Protein A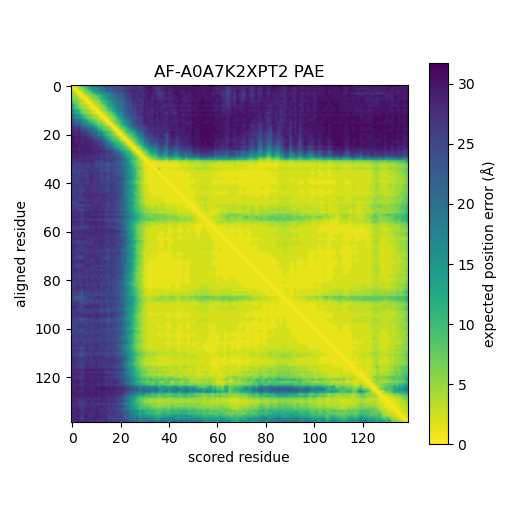F-A0A7K2XPT2-F1 (afdb_monomer)

Solvent-accessible surface area (backbone atoms only — not comparable to full-atom values): 8942 Å² total; per-residue (Å²): 144,85,82,88,81,83,81,84,79,85,78,85,79,82,86,80,89,81,77,92,80,78,89,77,90,68,77,76,76,75,78,60,90,50,92,43,52,67,51,36,40,62,74,43,48,61,69,67,60,85,70,77,65,77,52,73,84,14,18,40,35,78,60,42,78,81,34,68,69,46,41,54,53,50,41,50,46,42,53,47,42,64,61,26,68,74,40,85,85,53,21,63,61,48,37,40,68,73,43,45,49,62,49,48,55,43,50,23,25,28,83,81,17,83,26,34,75,25,29,67,90,40,69,55,80,83,79,74,71,80,80,92,73,80,89,85,82,87,130

Structure (mmCIF, N/CA/C/O backbone):
data_AF-A0A7K2XPT2-F1
#
_entry.id   AF-A0A7K2XPT2-F1
#
loop_
_atom_site.group_PDB
_atom_site.id
_atom_site.type_symbol
_atom_site.label_atom_id
_atom_site.label_alt_id
_atom_site.label_comp_id
_atom_site.label_asym_id
_atom_site.label_entity_id
_atom_site.label_seq_id
_atom_site.pdbx_PDB_ins_code
_atom_site.Cartn_x
_atom_site.Cartn_y
_atom_site.Cartn_z
_atom_site.occupancy
_atom_site.B_iso_or_equiv
_atom_site.auth_seq_id
_atom_site.auth_comp_id
_atom_site.auth_asym_id
_atom_site.auth_atom_id
_atom_site.pdbx_PDB_model_num
ATOM 1 N N . MET A 1 1 ? 46.502 -10.950 -52.792 1.00 44.06 1 MET A N 1
ATOM 2 C CA . MET A 1 1 ? 46.679 -9.508 -52.533 1.00 44.06 1 MET A CA 1
ATOM 3 C C . MET A 1 1 ? 45.930 -8.753 -53.620 1.00 44.06 1 MET A C 1
ATOM 5 O O . MET A 1 1 ? 46.409 -8.722 -54.740 1.00 44.06 1 MET A O 1
ATOM 9 N N . LEU A 1 2 ? 44.715 -8.301 -53.309 1.00 38.03 2 LEU A N 1
ATOM 10 C CA . LEU A 1 2 ? 43.977 -7.161 -53.874 1.00 38.03 2 LEU A CA 1
ATOM 11 C C . LEU A 1 2 ? 42.588 -7.230 -53.239 1.00 38.03 2 LEU A C 1
ATOM 13 O O . LEU A 1 2 ? 41.874 -8.218 -53.384 1.00 38.03 2 LEU A O 1
ATOM 17 N N . ALA A 1 3 ? 42.281 -6.222 -52.442 1.00 37.50 3 ALA A N 1
ATOM 18 C CA . ALA A 1 3 ? 40.999 -6.037 -51.799 1.00 37.50 3 ALA A CA 1
ATOM 19 C C . ALA A 1 3 ? 40.302 -4.823 -52.439 1.00 37.50 3 ALA A C 1
ATOM 21 O O . ALA A 1 3 ? 40.979 -3.974 -53.021 1.00 37.50 3 ALA A O 1
ATOM 22 N N . LEU A 1 4 ? 38.997 -4.713 -52.147 1.00 40.19 4 LEU A N 1
ATOM 23 C CA . LEU A 1 4 ? 38.173 -3.490 -52.131 1.00 40.19 4 LEU A CA 1
ATOM 24 C C . LEU A 1 4 ? 37.521 -3.101 -53.489 1.00 40.19 4 LEU A C 1
ATOM 26 O O . LEU A 1 4 ? 38.176 -3.172 -54.518 1.00 40.19 4 LEU A O 1
ATOM 30 N N . TYR A 1 5 ? 36.249 -2.692 -53.622 1.00 38.72 5 TYR A N 1
ATOM 31 C CA . TYR A 1 5 ? 35.198 -2.216 -52.701 1.00 38.72 5 TYR A CA 1
ATOM 32 C C . TYR A 1 5 ? 33.784 -2.526 -53.271 1.00 38.72 5 TYR A C 1
ATOM 34 O O . TYR A 1 5 ? 33.630 -2.566 -54.492 1.00 38.72 5 TYR A O 1
ATOM 42 N N . PRO A 1 6 ? 32.737 -2.677 -52.433 1.00 49.09 6 PRO A N 1
ATOM 43 C CA . PRO A 1 6 ? 31.330 -2.622 -52.856 1.00 49.09 6 PRO A CA 1
ATOM 44 C C . PRO A 1 6 ? 30.845 -1.177 -53.126 1.00 49.09 6 PRO A C 1
ATOM 46 O O . PRO A 1 6 ? 31.381 -0.223 -52.566 1.00 49.09 6 PRO A O 1
ATOM 49 N N . SER A 1 7 ? 29.837 -1.041 -53.998 1.00 51.62 7 SER A N 1
ATOM 50 C CA . SER A 1 7 ? 29.266 0.203 -54.555 1.00 51.62 7 SER A CA 1
ATOM 51 C C . SER A 1 7 ? 28.882 1.298 -53.537 1.00 51.62 7 SER A C 1
ATOM 53 O O . SER A 1 7 ? 28.551 0.985 -52.392 1.00 51.62 7 SER A O 1
ATOM 55 N N . PRO A 1 8 ? 28.868 2.587 -53.949 1.00 54.19 8 PRO A N 1
ATOM 56 C CA . PRO A 1 8 ? 28.567 3.711 -53.062 1.00 54.19 8 PRO A CA 1
ATOM 57 C C . PRO A 1 8 ? 27.116 3.701 -52.553 1.00 54.19 8 PRO A C 1
ATOM 59 O O . PRO A 1 8 ? 26.178 3.370 -53.278 1.00 54.19 8 PRO A O 1
ATOM 62 N N . ARG A 1 9 ? 26.952 4.095 -51.285 1.00 48.84 9 ARG A N 1
ATOM 63 C CA . ARG A 1 9 ? 25.667 4.315 -50.604 1.00 48.84 9 ARG A CA 1
ATOM 64 C C . ARG A 1 9 ? 24.945 5.522 -51.238 1.00 48.84 9 ARG A C 1
ATOM 66 O O . ARG A 1 9 ? 25.605 6.543 -51.422 1.00 48.84 9 ARG A O 1
ATOM 73 N N . PRO A 1 10 ? 23.633 5.453 -51.532 1.00 55.34 10 PRO A N 1
ATOM 74 C CA . PRO A 1 10 ? 22.891 6.620 -52.002 1.00 55.34 10 PRO A CA 1
ATOM 75 C C . PRO A 1 10 ? 22.805 7.697 -50.908 1.00 55.34 10 PRO A C 1
ATOM 77 O O . PRO A 1 10 ? 22.657 7.391 -49.722 1.00 55.34 10 PRO A O 1
ATOM 80 N N . GLU A 1 11 ? 22.945 8.950 -51.326 1.00 56.38 11 GLU A N 1
ATOM 81 C CA . GLU A 1 11 ? 22.902 10.154 -50.491 1.00 56.38 11 GLU A CA 1
ATOM 82 C C . GLU A 1 11 ? 21.466 10.412 -49.984 1.00 56.38 11 GLU A C 1
ATOM 84 O O . GLU A 1 11 ? 20.513 10.100 -50.704 1.00 56.38 11 GLU A O 1
ATOM 89 N N . PRO A 1 12 ? 21.258 10.924 -48.755 1.00 49.25 12 PRO A N 1
ATOM 90 C CA . PRO A 1 12 ? 19.909 11.185 -48.260 1.00 49.25 12 PRO A CA 1
ATOM 91 C C . PRO A 1 12 ? 19.300 12.422 -48.935 1.00 49.25 12 PRO A C 1
ATOM 93 O O . PRO A 1 12 ? 19.907 13.492 -48.950 1.00 49.25 12 PRO A O 1
ATOM 96 N N . GLU A 1 13 ? 18.078 12.286 -49.455 1.00 56.53 13 GLU A N 1
ATOM 97 C CA . GLU A 1 13 ? 17.317 13.411 -50.008 1.00 56.53 13 GLU A CA 1
ATOM 98 C C . GLU A 1 13 ? 16.914 14.434 -48.925 1.00 56.53 13 GLU A C 1
ATOM 100 O O . GLU A 1 13 ? 16.666 14.059 -47.773 1.00 56.53 13 GLU A O 1
ATOM 105 N N . PRO A 1 14 ? 16.833 15.736 -49.267 1.00 43.34 14 PRO A N 1
ATOM 106 C CA . PRO A 1 14 ? 16.509 16.785 -48.310 1.00 43.34 14 PRO A CA 1
ATOM 107 C C . PRO A 1 14 ? 15.058 16.695 -47.815 1.00 43.34 14 PRO A C 1
ATOM 109 O O . PRO A 1 14 ? 14.109 16.566 -48.589 1.00 43.34 14 PRO A O 1
ATOM 112 N N . LEU A 1 15 ? 14.895 16.839 -46.497 1.00 38.31 15 LEU A N 1
ATOM 113 C CA . LEU A 1 15 ? 13.607 16.923 -45.811 1.00 38.31 15 LEU A CA 1
ATOM 114 C C . LEU A 1 15 ? 12.789 18.114 -46.336 1.00 38.31 15 LEU A C 1
ATOM 116 O O . LEU A 1 15 ? 13.056 19.264 -45.991 1.00 38.31 15 LEU A O 1
ATOM 120 N N . SER A 1 16 ? 11.755 17.826 -47.126 1.00 41.84 16 SER A N 1
ATOM 121 C CA . SER A 1 16 ? 10.693 18.786 -47.432 1.00 41.84 16 SER A CA 1
ATOM 122 C C . SER A 1 16 ? 9.656 18.742 -46.309 1.00 41.84 16 SER A C 1
ATOM 124 O O . SER A 1 16 ? 8.822 17.841 -46.236 1.00 41.84 16 SER A O 1
ATOM 126 N N . THR A 1 17 ? 9.729 19.709 -45.396 1.00 50.31 17 THR A N 1
ATOM 127 C CA . THR A 1 17 ? 8.734 19.939 -44.348 1.00 50.31 17 THR A CA 1
ATOM 128 C C . THR A 1 17 ? 7.516 20.632 -44.945 1.00 50.31 17 THR A C 1
ATOM 13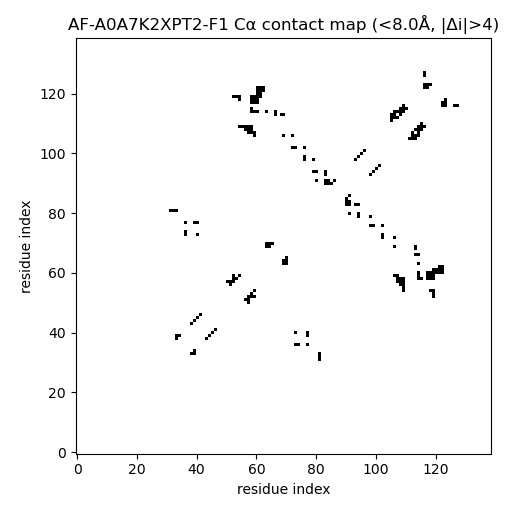0 O O . THR A 1 17 ? 7.535 21.835 -45.181 1.00 50.31 17 THR A O 1
ATOM 133 N N . SER A 1 18 ? 6.433 19.896 -45.190 1.00 47.97 18 SER A N 1
ATOM 134 C CA . SER A 1 18 ? 5.074 20.453 -45.266 1.00 47.97 18 SER A CA 1
ATOM 135 C C . SER A 1 18 ? 4.060 19.319 -45.256 1.00 47.97 18 SER A C 1
ATOM 137 O O . SER A 1 18 ? 3.805 18.677 -46.269 1.00 47.97 18 SER A O 1
ATOM 139 N N . GLY A 1 19 ? 3.485 19.081 -44.083 1.00 36.91 19 GLY A N 1
ATOM 140 C CA . GLY A 1 19 ? 2.401 18.132 -43.896 1.00 36.91 19 GLY A CA 1
ATOM 141 C C . GLY A 1 19 ? 2.091 17.985 -42.418 1.00 36.91 19 GLY A C 1
ATOM 142 O O . GLY A 1 19 ? 2.636 17.110 -41.759 1.00 36.91 19 GLY A O 1
ATOM 143 N N . THR A 1 20 ? 1.212 18.833 -41.890 1.00 45.72 20 THR A N 1
ATOM 144 C CA . THR A 1 20 ? 0.439 18.447 -40.707 1.00 45.72 20 THR A CA 1
ATOM 145 C C . THR A 1 20 ? -0.606 17.452 -41.193 1.00 45.72 20 THR A C 1
ATOM 147 O O . THR A 1 20 ? -1.447 17.826 -42.014 1.00 45.72 20 THR A O 1
ATOM 150 N N . PRO A 1 21 ? -0.558 16.194 -40.732 1.00 44.72 21 PRO A N 1
ATOM 151 C CA . PRO A 1 21 ? -1.803 15.649 -40.211 1.00 44.72 21 PRO A CA 1
ATOM 152 C C . PRO A 1 21 ? -1.637 14.689 -39.021 1.00 44.72 21 PRO A C 1
ATOM 154 O O . PRO A 1 21 ? -0.804 13.789 -39.009 1.00 44.72 21 PRO A O 1
ATOM 157 N N . THR A 1 22 ? -2.600 14.841 -38.111 1.00 38.94 22 THR A N 1
ATOM 158 C CA . THR A 1 22 ? -3.292 13.753 -37.406 1.00 38.94 22 THR A CA 1
ATOM 159 C C . THR A 1 22 ? -2.697 13.256 -36.089 1.00 38.94 22 THR A C 1
ATOM 161 O O . THR A 1 22 ? -1.760 12.468 -36.026 1.00 38.94 22 THR A O 1
ATOM 164 N N . GLN A 1 23 ? -3.390 13.663 -35.018 1.00 52.41 23 GLN A N 1
ATOM 165 C CA . GLN A 1 23 ? -3.548 12.893 -33.787 1.00 52.41 23 GLN A CA 1
ATOM 166 C C . GLN A 1 23 ? -3.804 11.418 -34.124 1.00 52.41 23 GLN A C 1
ATOM 168 O O . GLN A 1 23 ? -4.865 11.080 -34.643 1.00 52.41 23 GLN A O 1
ATOM 173 N N . GLN A 1 24 ? -2.873 10.537 -33.776 1.00 42.56 24 GLN A N 1
ATOM 174 C CA . GLN A 1 24 ? -3.199 9.136 -33.533 1.00 42.56 24 GLN A CA 1
ATOM 175 C C . GLN A 1 24 ? -3.192 8.905 -32.025 1.00 42.56 24 GLN A C 1
ATOM 177 O O . GLN A 1 24 ? -2.227 8.429 -31.437 1.00 42.56 24 GLN A O 1
ATOM 182 N N . ALA A 1 25 ? -4.305 9.290 -31.398 1.00 50.91 25 ALA A N 1
ATOM 183 C CA . ALA A 1 25 ? -4.751 8.664 -30.167 1.00 50.91 25 ALA A CA 1
ATOM 184 C C . ALA A 1 25 ? -5.230 7.255 -30.542 1.00 50.91 25 ALA A C 1
ATOM 186 O O . ALA A 1 25 ? -6.330 7.065 -31.051 1.00 50.91 25 ALA A O 1
ATOM 187 N N . GLY A 1 26 ? -4.340 6.289 -30.374 1.00 45.25 26 GLY A N 1
ATOM 188 C CA . GLY A 1 26 ? -4.581 4.881 -30.659 1.00 45.25 26 GLY A CA 1
ATOM 189 C C . GLY A 1 26 ? -3.570 4.038 -29.903 1.00 45.25 26 GLY A C 1
ATOM 190 O O . GLY A 1 26 ? -2.882 3.220 -30.499 1.00 45.25 26 GLY A O 1
ATOM 191 N N . GLY A 1 27 ? -3.413 4.314 -28.606 1.00 47.91 27 GLY A N 1
ATOM 192 C CA . GLY A 1 27 ? -2.703 3.403 -27.723 1.00 47.91 27 GLY A CA 1
ATOM 193 C C . GLY A 1 27 ? -3.556 2.154 -27.587 1.00 47.91 27 GLY A C 1
ATOM 194 O O . GLY A 1 27 ? -4.616 2.205 -26.968 1.00 47.91 27 GLY A O 1
ATOM 195 N N . GLU A 1 28 ? -3.121 1.059 -28.203 1.00 53.50 28 GLU A N 1
ATOM 196 C CA . GLU A 1 28 ? -3.518 -0.280 -27.786 1.00 53.50 28 GLU A CA 1
ATOM 197 C C . GLU A 1 28 ? -3.348 -0.314 -26.265 1.00 53.50 28 GLU A C 1
ATOM 199 O O . GLU A 1 28 ? -2.244 -0.086 -25.762 1.00 53.50 28 GLU A O 1
ATOM 204 N N . LEU A 1 29 ? -4.460 -0.420 -25.529 1.00 56.78 29 LEU A N 1
ATOM 205 C CA . LEU A 1 29 ? -4.417 -0.506 -24.075 1.00 56.78 29 LEU A CA 1
ATOM 206 C C . LEU A 1 29 ? -3.572 -1.736 -23.771 1.00 56.78 29 LEU A C 1
ATOM 208 O O . LEU A 1 29 ? -4.023 -2.851 -24.019 1.00 56.78 29 LEU A O 1
ATOM 212 N N . ALA A 1 30 ? -2.333 -1.523 -23.326 1.00 64.94 30 ALA A N 1
ATOM 213 C CA . ALA A 1 30 ? -1.470 -2.611 -22.912 1.00 64.94 30 ALA A CA 1
ATOM 214 C C . ALA A 1 30 ? -2.260 -3.448 -21.904 1.00 64.94 30 ALA A C 1
ATOM 216 O O . ALA A 1 30 ? -2.697 -2.927 -20.876 1.00 64.94 30 ALA A O 1
ATOM 217 N N . GLU A 1 31 ? -2.513 -4.708 -22.250 1.00 85.44 31 GLU A N 1
ATOM 218 C CA . GLU A 1 31 ? -3.304 -5.598 -21.414 1.00 85.44 31 GLU A CA 1
ATOM 219 C C . GLU A 1 31 ? -2.571 -5.778 -20.080 1.00 85.44 31 GLU A C 1
ATOM 221 O O . GLU A 1 31 ? -1.405 -6.200 -20.036 1.00 85.44 31 GLU A O 1
ATOM 226 N N . PHE A 1 32 ? -3.232 -5.386 -18.990 1.00 94.62 32 PHE A N 1
ATOM 227 C CA . PHE A 1 32 ? -2.711 -5.625 -17.653 1.00 94.62 32 PHE A CA 1
ATOM 228 C C . PHE A 1 32 ? -2.622 -7.127 -17.409 1.00 94.62 32 PHE A C 1
ATOM 230 O O . PHE A 1 32 ? -3.497 -7.890 -17.811 1.00 94.62 32 PHE A O 1
ATOM 237 N N . TYR A 1 33 ? -1.540 -7.555 -16.764 1.00 96.56 33 TYR A N 1
ATOM 238 C CA . TYR A 1 33 ? -1.344 -8.964 -16.447 1.00 96.56 33 TYR A CA 1
ATOM 239 C C . TYR A 1 33 ? -2.368 -9.441 -15.413 1.00 96.56 33 TYR A C 1
ATOM 241 O O . TYR A 1 33 ? -2.914 -10.535 -15.537 1.00 96.56 33 TYR A O 1
ATOM 249 N N . PHE A 1 34 ? -2.657 -8.609 -14.413 1.00 97.44 34 PHE A N 1
ATOM 250 C CA . PHE A 1 34 ? -3.809 -8.784 -13.539 1.00 97.44 34 PHE A CA 1
ATOM 251 C C . PHE A 1 34 ? -4.954 -7.909 -14.042 1.00 97.44 34 PHE A C 1
ATOM 253 O O . PHE A 1 34 ? -4.755 -6.728 -14.302 1.00 97.44 34 PHE A O 1
ATOM 260 N N . ALA A 1 35 ? -6.159 -8.469 -14.156 1.00 96.38 35 ALA A N 1
ATOM 261 C CA . ALA A 1 35 ? -7.307 -7.747 -14.712 1.00 96.38 35 ALA A CA 1
ATOM 262 C C . ALA A 1 35 ? -7.725 -6.535 -13.860 1.00 96.38 35 ALA A C 1
ATOM 264 O O . ALA A 1 35 ? -8.189 -5.524 -14.387 1.00 96.38 35 ALA A O 1
ATOM 265 N N . ASP A 1 36 ? -7.560 -6.641 -12.542 1.00 97.06 36 ASP A N 1
ATOM 266 C CA . ASP A 1 36 ? -7.901 -5.608 -11.576 1.00 97.06 36 ASP A CA 1
ATOM 267 C C . ASP A 1 36 ? -7.064 -5.720 -10.289 1.00 97.06 36 ASP A C 1
ATOM 269 O O . ASP A 1 36 ? -6.318 -6.679 -10.056 1.00 97.06 36 ASP A O 1
ATOM 273 N N . VAL A 1 37 ? -7.227 -4.723 -9.413 1.00 98.50 37 VAL A N 1
ATOM 274 C CA . VAL A 1 37 ? -6.598 -4.695 -8.087 1.00 98.50 37 VAL A CA 1
ATOM 275 C C . VAL A 1 37 ? -7.021 -5.879 -7.211 1.00 98.50 37 VAL A C 1
ATOM 277 O O . VAL A 1 37 ? -6.227 -6.332 -6.390 1.00 98.50 37 VAL A O 1
ATOM 280 N N . PHE A 1 38 ? -8.232 -6.420 -7.375 1.00 98.50 38 PHE A N 1
ATOM 281 C CA . PHE A 1 38 ? -8.703 -7.547 -6.564 1.00 98.50 38 PHE A CA 1
ATOM 282 C C . PHE A 1 38 ? -7.922 -8.817 -6.882 1.00 98.50 38 PHE A C 1
ATOM 284 O O . PHE A 1 38 ? -7.476 -9.516 -5.969 1.00 98.50 38 PHE A O 1
ATOM 291 N N . THR A 1 39 ? -7.702 -9.065 -8.169 1.00 98.44 39 THR A N 1
ATOM 292 C CA . THR A 1 39 ? -6.924 -10.188 -8.681 1.00 98.44 39 THR A CA 1
ATOM 293 C C . THR A 1 39 ? -5.456 -10.019 -8.294 1.00 98.44 39 THR A C 1
ATOM 295 O O . THR A 1 39 ? -4.860 -10.939 -7.745 1.00 98.44 39 THR A O 1
ATOM 298 N N . PHE A 1 40 ? -4.888 -8.816 -8.448 1.00 98.69 40 PHE A N 1
ATOM 299 C CA . PHE A 1 40 ? -3.527 -8.521 -7.985 1.00 98.69 40 PHE A CA 1
ATOM 300 C C . PHE A 1 40 ? -3.341 -8.783 -6.481 1.00 98.69 40 PHE A C 1
ATOM 302 O O . PHE A 1 40 ? -2.356 -9.399 -6.063 1.00 98.69 40 PHE A O 1
ATOM 309 N N . VAL A 1 41 ? -4.278 -8.324 -5.645 1.00 98.69 41 VAL A N 1
ATOM 310 C CA . VAL A 1 41 ? -4.182 -8.511 -4.192 1.00 98.69 41 VAL A CA 1
ATOM 311 C C . VAL A 1 41 ? -4.318 -9.985 -3.819 1.00 98.69 41 VAL A C 1
ATOM 313 O O . VAL A 1 41 ? -3.520 -10.473 -3.021 1.00 98.69 41 VAL A O 1
ATOM 316 N N . THR A 1 42 ? -5.293 -10.686 -4.398 1.00 98.06 42 THR A N 1
ATOM 317 C CA . THR A 1 42 ? -5.606 -12.081 -4.055 1.00 98.06 42 THR A CA 1
ATOM 318 C C . THR A 1 42 ? -4.524 -13.041 -4.543 1.00 98.06 42 THR A C 1
ATOM 320 O O . THR A 1 42 ? -4.030 -13.853 -3.761 1.00 98.06 42 THR A O 1
ATOM 323 N N . ASP A 1 43 ? -4.104 -12.907 -5.801 1.00 98.44 43 ASP A N 1
ATOM 324 C CA . ASP A 1 43 ? -3.288 -13.924 -6.469 1.00 98.44 43 ASP A CA 1
ATOM 325 C C . ASP A 1 43 ? -1.785 -13.652 -6.350 1.00 98.44 43 ASP A C 1
ATOM 327 O O . ASP A 1 43 ? -0.977 -14.577 -6.453 1.00 98.44 43 ASP A O 1
ATOM 331 N N . TYR A 1 44 ? -1.389 -12.400 -6.097 1.00 98.38 44 TYR A N 1
ATOM 332 C CA . TYR A 1 44 ? 0.015 -12.019 -5.959 1.00 98.38 44 TYR A CA 1
ATOM 333 C C . TYR A 1 44 ? 0.333 -11.456 -4.578 1.00 98.38 44 TYR A C 1
ATOM 335 O O . TYR A 1 44 ? 1.108 -12.061 -3.836 1.00 98.38 44 TYR A O 1
ATOM 343 N N . LEU A 1 45 ? -0.247 -10.316 -4.194 1.00 98.38 45 LEU A N 1
ATOM 344 C CA . LEU A 1 45 ? 0.210 -9.593 -3.002 1.00 98.38 45 LEU A CA 1
ATOM 345 C C . LEU A 1 45 ? 0.030 -10.418 -1.717 1.00 98.38 45 LEU A C 1
ATOM 347 O O . LEU A 1 45 ? 0.981 -10.566 -0.951 1.00 98.38 45 LEU A O 1
ATOM 351 N N . ALA A 1 46 ? -1.155 -10.992 -1.494 1.00 97.31 46 ALA A N 1
ATOM 352 C CA . ALA A 1 46 ? -1.456 -11.782 -0.299 1.00 97.31 46 ALA A CA 1
ATOM 353 C C . ALA A 1 46 ? -0.610 -13.063 -0.204 1.00 97.31 46 ALA A C 1
ATOM 355 O O . ALA A 1 46 ? -0.276 -13.517 0.892 1.00 97.31 46 ALA A O 1
ATOM 356 N N . VAL A 1 47 ? -0.222 -13.632 -1.347 1.00 97.06 47 VAL A N 1
ATOM 357 C CA . VAL A 1 47 ? 0.659 -14.805 -1.406 1.00 97.06 47 VAL A CA 1
ATOM 358 C C . VAL A 1 47 ? 2.109 -14.411 -1.111 1.00 97.06 47 VAL A C 1
ATOM 360 O O . VAL A 1 47 ? 2.805 -15.118 -0.378 1.00 97.06 47 VAL A O 1
ATOM 363 N N . MET A 1 48 ? 2.558 -13.274 -1.648 1.00 97.56 48 MET A N 1
ATOM 364 C CA . MET A 1 48 ? 3.937 -12.790 -1.550 1.00 97.56 48 MET A CA 1
ATOM 365 C C . MET A 1 48 ? 4.283 -12.204 -0.177 1.00 97.56 48 MET A C 1
ATOM 367 O O . MET A 1 48 ? 5.407 -12.374 0.301 1.00 97.56 48 MET A O 1
ATOM 371 N N . ILE A 1 49 ? 3.350 -11.509 0.479 1.00 96.81 49 ILE A N 1
ATOM 372 C CA . ILE A 1 49 ? 3.607 -10.869 1.773 1.00 96.81 49 ILE A CA 1
ATOM 373 C C . ILE A 1 49 ? 3.512 -11.894 2.903 1.00 96.81 49 ILE A C 1
ATOM 375 O O . ILE A 1 49 ? 2.443 -12.372 3.268 1.00 96.81 49 ILE A O 1
ATOM 379 N N . ARG A 1 50 ? 4.664 -12.207 3.505 1.00 95.25 50 ARG A N 1
ATOM 380 C CA . ARG A 1 50 ? 4.785 -13.120 4.651 1.00 95.25 50 ARG A CA 1
ATOM 381 C C . ARG A 1 50 ? 5.277 -12.341 5.865 1.00 95.25 50 ARG A C 1
ATOM 383 O O . ARG A 1 50 ? 6.478 -12.200 6.078 1.00 95.25 50 ARG A O 1
ATOM 390 N N . ARG A 1 51 ? 4.339 -11.786 6.632 1.00 93.56 51 ARG A N 1
ATOM 391 C CA . ARG A 1 51 ? 4.611 -10.993 7.841 1.00 93.56 51 ARG A CA 1
ATOM 392 C C . ARG A 1 51 ? 3.740 -11.506 8.995 1.00 93.56 51 ARG A C 1
ATOM 394 O O . ARG A 1 51 ? 2.617 -11.927 8.726 1.00 93.56 51 ARG A O 1
ATOM 401 N N . PRO A 1 52 ? 4.223 -11.499 10.250 1.00 93.62 52 PRO A N 1
ATOM 402 C CA . PRO A 1 52 ? 3.372 -11.771 11.405 1.00 93.62 52 PRO A CA 1
ATOM 403 C C . PRO A 1 52 ? 2.246 -10.738 11.471 1.00 93.62 52 PRO A C 1
ATOM 405 O O . PRO A 1 52 ? 2.515 -9.545 11.369 1.00 93.62 52 PRO A O 1
ATOM 408 N N . LEU A 1 53 ? 1.004 -11.194 11.620 1.00 94.62 53 LEU A N 1
ATOM 409 C CA . LEU A 1 53 ? -0.166 -10.337 11.788 1.00 94.62 53 LEU A CA 1
ATOM 410 C C . LEU A 1 53 ? -0.746 -10.596 13.179 1.00 94.62 53 LEU A C 1
ATOM 412 O O . LEU A 1 53 ? -1.675 -11.373 13.343 1.00 94.62 53 LEU A O 1
ATOM 416 N N . ASP A 1 54 ? -0.117 -10.025 14.197 1.00 90.62 54 ASP A N 1
ATOM 417 C CA . ASP A 1 54 ? -0.474 -10.226 15.608 1.00 90.62 54 ASP A CA 1
ATOM 418 C C . ASP A 1 54 ? -1.342 -9.084 16.173 1.00 90.62 54 ASP A C 1
ATOM 420 O O . ASP A 1 54 ? -1.609 -9.035 17.374 1.00 90.62 54 ASP A O 1
ATOM 424 N N . GLY A 1 55 ? -1.731 -8.123 15.327 1.00 86.62 55 GLY A N 1
ATOM 425 C CA . GLY A 1 55 ? -2.492 -6.934 15.712 1.00 86.62 55 GLY A CA 1
ATOM 426 C C . GLY A 1 55 ? -1.696 -5.904 16.523 1.00 86.62 55 GLY A C 1
ATOM 427 O O . GLY A 1 55 ? -2.229 -4.846 16.839 1.00 86.62 55 GLY A O 1
ATOM 428 N N . THR A 1 56 ? -0.426 -6.174 16.850 1.00 89.12 56 THR A N 1
ATOM 429 C CA . THR A 1 56 ? 0.428 -5.295 17.671 1.00 89.12 56 THR A CA 1
ATOM 430 C C . THR A 1 56 ? 1.607 -4.738 16.880 1.00 89.12 56 THR A C 1
ATOM 432 O O . THR A 1 56 ? 1.904 -3.547 16.959 1.00 89.12 56 THR A O 1
ATOM 435 N N . SER A 1 57 ? 2.289 -5.591 16.118 1.00 91.94 57 SER A N 1
ATOM 436 C CA . SER A 1 57 ? 3.396 -5.230 15.232 1.00 91.94 57 SER A CA 1
ATOM 437 C C . SER A 1 57 ? 2.917 -4.935 13.812 1.00 91.94 57 SER A C 1
ATOM 439 O O . SER A 1 57 ? 3.453 -4.043 13.155 1.00 91.94 57 SER A O 1
ATOM 441 N N . ALA A 1 58 ? 1.881 -5.645 13.364 1.00 96.56 58 ALA A N 1
ATOM 442 C CA . ALA A 1 58 ? 1.193 -5.405 12.108 1.00 96.56 58 ALA A CA 1
ATOM 443 C C . ALA A 1 58 ? -0.243 -5.942 12.156 1.00 96.56 58 ALA A C 1
ATOM 445 O O . ALA A 1 58 ? -0.539 -6.908 12.864 1.00 96.56 58 ALA A O 1
ATOM 446 N N . THR A 1 59 ? -1.125 -5.342 11.362 1.00 97.06 59 THR A N 1
ATOM 447 C CA . THR A 1 59 ? -2.494 -5.831 11.154 1.00 97.06 59 THR A CA 1
ATOM 448 C C . THR A 1 59 ? -2.843 -5.875 9.667 1.00 97.06 59 THR A C 1
ATOM 450 O O . THR A 1 59 ? -2.148 -5.307 8.821 1.00 97.06 59 THR A O 1
ATOM 453 N N . TRP A 1 60 ? -3.920 -6.582 9.344 1.00 97.44 60 TRP A N 1
ATOM 454 C CA . TRP A 1 60 ? -4.506 -6.639 8.013 1.00 97.44 60 TRP A CA 1
ATOM 455 C C . TRP A 1 60 ? -6.009 -6.866 8.140 1.00 97.44 60 TRP A C 1
ATOM 457 O O . TRP A 1 60 ? -6.427 -7.709 8.927 1.00 97.44 60 TRP A O 1
ATOM 467 N N . CYS A 1 61 ? -6.819 -6.155 7.356 1.00 96.62 61 CYS A N 1
ATOM 468 C CA . CYS A 1 61 ? -8.251 -6.427 7.275 1.00 96.62 61 CYS A CA 1
ATOM 469 C C . CYS A 1 61 ? -8.531 -7.413 6.125 1.00 96.62 61 CYS A C 1
ATOM 471 O O . CYS A 1 61 ? -8.190 -7.100 4.982 1.00 96.62 61 CYS A O 1
ATOM 473 N N . PRO A 1 62 ? -9.191 -8.565 6.357 1.00 96.19 62 PRO A N 1
ATOM 474 C CA . PRO A 1 62 ? -9.562 -9.478 5.271 1.00 96.19 62 PRO A CA 1
ATOM 475 C C . PRO A 1 62 ? -10.555 -8.845 4.282 1.00 96.19 62 PRO A C 1
ATOM 477 O O . PRO A 1 62 ? -10.499 -9.147 3.094 1.00 96.19 62 PRO A O 1
ATOM 480 N N . ALA A 1 63 ? -11.397 -7.915 4.746 1.00 96.44 63 ALA A N 1
ATOM 481 C CA . ALA A 1 63 ? -12.295 -7.103 3.923 1.00 96.44 63 ALA A CA 1
ATOM 482 C C . ALA A 1 63 ? -11.649 -5.753 3.557 1.00 96.44 63 ALA A C 1
ATOM 484 O O . ALA A 1 63 ? -12.215 -4.685 3.781 1.00 96.44 63 ALA A O 1
ATOM 485 N N . TRP A 1 64 ? -10.409 -5.774 3.060 1.00 96.88 64 TRP A N 1
ATOM 486 C CA . TRP A 1 64 ? -9.622 -4.560 2.797 1.00 96.88 64 TRP A CA 1
ATOM 487 C C . TRP A 1 64 ? -10.313 -3.572 1.843 1.00 96.88 64 TRP A C 1
ATOM 489 O O . TRP A 1 64 ? -10.075 -2.371 1.942 1.00 96.88 64 TRP A O 1
ATOM 499 N N . TRP A 1 65 ? -11.171 -4.054 0.940 1.00 95.94 65 TRP A N 1
ATOM 500 C CA . TRP A 1 65 ? -11.898 -3.232 -0.034 1.00 95.94 65 TRP A CA 1
ATOM 501 C C . TRP A 1 65 ? -12.962 -2.329 0.600 1.00 95.94 65 TRP A C 1
ATOM 503 O O . TRP A 1 65 ? -13.396 -1.376 -0.039 1.00 95.94 65 TRP A O 1
ATOM 513 N N . GLU A 1 66 ? -13.353 -2.586 1.850 1.00 94.69 66 GLU A N 1
ATOM 514 C CA . GLU A 1 66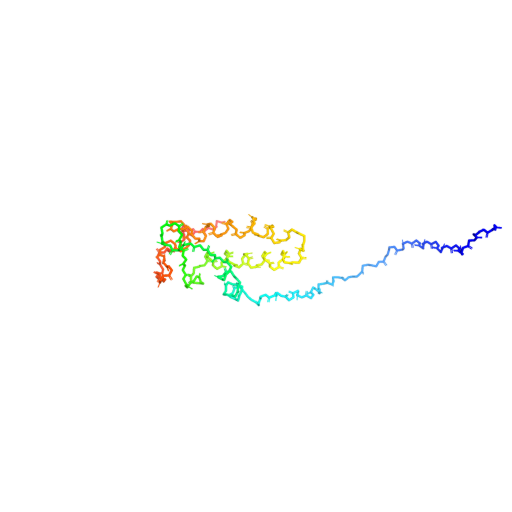 ? -14.259 -1.713 2.612 1.00 94.69 66 GLU A CA 1
ATOM 515 C C . GLU A 1 66 ? -13.548 -0.485 3.199 1.00 94.69 66 GLU A C 1
ATOM 517 O O . GLU A 1 66 ? -14.178 0.379 3.799 1.00 94.69 66 GLU A O 1
ATOM 522 N N . HIS A 1 67 ? -12.232 -0.367 2.993 1.00 94.88 67 HIS A N 1
ATOM 523 C CA . HIS A 1 67 ? -11.422 0.761 3.446 1.00 94.88 67 HIS A CA 1
ATOM 524 C C . HIS A 1 67 ? -10.979 1.595 2.236 1.00 94.88 67 HIS A C 1
ATOM 526 O O . HIS A 1 67 ? -10.038 1.193 1.542 1.00 94.88 67 HIS A O 1
ATOM 532 N N . PRO A 1 68 ? -11.588 2.769 1.965 1.00 94.81 68 PRO A N 1
ATOM 533 C CA . PRO A 1 68 ? -11.291 3.561 0.767 1.00 94.81 68 PRO A CA 1
ATOM 534 C C . PRO A 1 68 ? -9.810 3.930 0.621 1.00 94.81 68 PRO A C 1
ATOM 536 O O . PRO A 1 68 ? -9.246 3.841 -0.471 1.00 94.81 68 PRO A O 1
ATOM 539 N N . GLU A 1 69 ? -9.149 4.279 1.731 1.00 96.69 69 GLU A N 1
ATOM 540 C CA . GLU A 1 69 ? -7.710 4.552 1.731 1.00 96.69 69 GLU A CA 1
ATOM 541 C C . GLU A 1 69 ? -6.897 3.313 1.325 1.00 96.69 69 GLU A C 1
ATOM 543 O O . GLU A 1 69 ? -5.954 3.420 0.534 1.00 96.69 69 GLU A O 1
ATOM 548 N N . ALA A 1 70 ? -7.261 2.127 1.822 1.00 97.50 70 ALA A N 1
ATOM 549 C CA . ALA A 1 70 ? -6.567 0.898 1.464 1.00 97.50 70 ALA A CA 1
ATOM 550 C C . ALA A 1 70 ? -6.772 0.541 -0.010 1.00 97.50 70 ALA A C 1
ATOM 552 O O . ALA A 1 70 ? -5.799 0.232 -0.697 1.00 97.50 70 ALA A O 1
ATOM 553 N N . GLY A 1 71 ? -8.005 0.655 -0.514 1.00 98.00 71 GLY A N 1
ATOM 554 C CA . GLY A 1 71 ? -8.321 0.440 -1.925 1.00 98.00 71 GLY A CA 1
ATOM 555 C C . GLY A 1 71 ? -7.501 1.343 -2.849 1.00 98.00 71 GLY A C 1
ATOM 556 O O . GLY A 1 71 ? -6.896 0.858 -3.807 1.00 98.00 71 GLY A O 1
ATOM 557 N N . ALA A 1 72 ? -7.389 2.636 -2.525 1.00 98.44 72 ALA A N 1
ATOM 558 C CA . ALA A 1 72 ? -6.576 3.580 -3.292 1.00 98.44 72 ALA A CA 1
ATOM 559 C C . ALA A 1 72 ? -5.079 3.219 -3.270 1.00 98.44 72 ALA A C 1
ATOM 561 O O . ALA A 1 72 ? -4.424 3.187 -4.314 1.00 98.44 72 ALA A O 1
ATOM 562 N N . ARG A 1 73 ? -4.531 2.893 -2.091 1.00 98.56 73 ARG A N 1
ATOM 563 C CA . ARG A 1 73 ? -3.120 2.498 -1.933 1.00 98.56 73 ARG A CA 1
ATOM 564 C C . ARG A 1 73 ? -2.792 1.204 -2.678 1.00 98.56 73 ARG A C 1
ATOM 566 O O . ARG A 1 73 ? -1.759 1.138 -3.337 1.00 98.56 73 ARG A O 1
ATOM 573 N N . LEU A 1 74 ? -3.647 0.188 -2.579 1.00 98.81 74 LEU A N 1
ATOM 574 C CA . LEU A 1 74 ? -3.451 -1.103 -3.243 1.00 98.81 74 LEU A CA 1
ATOM 575 C C . LEU A 1 74 ? -3.600 -0.985 -4.762 1.00 98.81 74 LEU A C 1
ATOM 577 O O . LEU A 1 74 ? -2.823 -1.591 -5.494 1.00 98.81 74 LEU A O 1
ATOM 581 N N . SER A 1 75 ? -4.513 -0.134 -5.237 1.00 98.69 75 SER A N 1
ATOM 582 C CA . SER A 1 75 ? -4.641 0.171 -6.668 1.00 98.69 75 SER A CA 1
ATOM 583 C C . SER A 1 75 ? -3.379 0.847 -7.208 1.00 98.69 75 SER A C 1
ATOM 585 O O . SER A 1 75 ? -2.884 0.470 -8.266 1.00 98.69 75 SER A O 1
ATOM 587 N N . ALA A 1 76 ? -2.801 1.794 -6.460 1.00 98.62 76 ALA A N 1
ATOM 588 C CA . ALA A 1 76 ? -1.531 2.418 -6.830 1.00 98.62 76 ALA A CA 1
ATOM 589 C C . ALA A 1 76 ? -0.373 1.403 -6.876 1.00 98.62 76 ALA A C 1
ATOM 591 O O . ALA A 1 76 ? 0.447 1.452 -7.793 1.00 98.62 76 ALA A O 1
ATOM 592 N N . LEU A 1 77 ? -0.323 0.456 -5.929 1.00 98.56 77 LEU A N 1
ATOM 593 C CA . LEU A 1 77 ? 0.674 -0.619 -5.940 1.00 98.56 77 LEU A CA 1
ATOM 594 C C . LEU A 1 77 ? 0.545 -1.539 -7.149 1.00 98.56 77 LEU A C 1
ATOM 59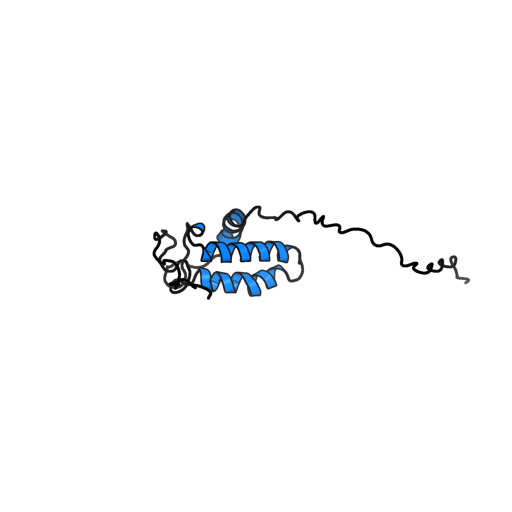6 O O . LEU A 1 77 ? 1.567 -1.876 -7.749 1.00 98.56 77 LEU A O 1
ATOM 600 N N . TRP A 1 78 ? -0.682 -1.924 -7.495 1.00 98.69 78 TRP A N 1
ATOM 601 C CA . TRP A 1 78 ? -0.967 -2.734 -8.674 1.00 98.69 78 TRP A CA 1
ATOM 602 C C . TRP A 1 78 ? -0.531 -2.020 -9.956 1.00 98.69 78 TRP A C 1
ATOM 604 O O . TRP A 1 78 ? 0.244 -2.577 -10.726 1.00 98.69 78 TRP A O 1
ATOM 614 N N . LEU A 1 79 ? -0.924 -0.758 -10.151 1.00 98.44 79 LEU A N 1
ATOM 615 C CA . LEU A 1 79 ? -0.543 0.008 -11.343 1.00 98.44 79 LEU A CA 1
ATOM 616 C C . LEU A 1 79 ? 0.977 0.212 -11.447 1.00 98.44 79 LEU A C 1
ATOM 618 O O . LEU A 1 79 ? 1.544 0.103 -12.534 1.00 98.44 79 LEU A O 1
ATOM 622 N N . ALA A 1 80 ? 1.658 0.462 -10.323 1.00 98.56 80 ALA A N 1
ATOM 623 C CA . ALA A 1 80 ? 3.118 0.533 -10.297 1.00 98.56 80 ALA A CA 1
ATOM 624 C C . ALA A 1 80 ? 3.761 -0.817 -10.652 1.00 98.56 80 ALA A C 1
ATOM 626 O O . ALA A 1 80 ? 4.782 -0.846 -11.336 1.00 98.56 80 ALA A O 1
ATOM 627 N N . TRP A 1 81 ? 3.165 -1.931 -10.216 1.00 98.50 81 TRP A N 1
ATOM 628 C CA . TRP A 1 81 ? 3.625 -3.275 -10.560 1.00 98.50 81 TRP A CA 1
ATOM 629 C C . TRP A 1 81 ? 3.453 -3.553 -12.058 1.00 98.50 81 TRP A C 1
ATOM 631 O O . TRP A 1 81 ? 4.408 -3.966 -12.711 1.00 98.50 81 TRP A O 1
ATOM 641 N N . GLU A 1 82 ? 2.277 -3.256 -12.622 1.00 98.12 82 GLU A N 1
ATOM 642 C CA . GLU A 1 82 ? 1.993 -3.414 -14.056 1.00 98.12 82 GLU A CA 1
ATOM 643 C C . GLU A 1 82 ? 2.957 -2.605 -14.919 1.00 98.12 82 GLU A C 1
ATOM 645 O O . GLU A 1 82 ? 3.423 -3.082 -15.948 1.00 98.12 82 GLU A O 1
ATOM 650 N N . HIS A 1 83 ? 3.311 -1.397 -14.484 1.00 97.31 83 HIS A N 1
ATOM 651 C CA . HIS A 1 83 ? 4.293 -0.587 -15.189 1.00 97.31 83 HIS A CA 1
ATOM 652 C C . HIS A 1 83 ? 5.708 -1.179 -15.091 1.00 97.31 83 HIS A C 1
ATOM 654 O O . HIS A 1 83 ? 6.390 -1.359 -16.102 1.00 97.31 83 HIS A O 1
ATOM 660 N N . LEU A 1 84 ? 6.159 -1.499 -13.874 1.00 98.00 84 LEU A N 1
ATOM 661 C CA . LEU A 1 84 ? 7.549 -1.877 -13.610 1.00 98.00 84 LEU A CA 1
ATOM 662 C C . LEU A 1 84 ? 7.877 -3.329 -13.983 1.00 98.00 84 LEU A C 1
ATOM 664 O O . LEU A 1 84 ? 9.050 -3.632 -14.192 1.00 98.00 84 LEU A O 1
ATOM 668 N N . ARG A 1 85 ? 6.889 -4.223 -14.144 1.00 95.94 85 ARG A N 1
ATOM 669 C CA . ARG A 1 85 ? 7.127 -5.623 -14.558 1.00 95.94 85 ARG A CA 1
ATOM 670 C C . ARG A 1 85 ? 7.785 -5.755 -15.934 1.00 95.94 85 ARG A C 1
ATOM 672 O O . ARG A 1 85 ? 8.337 -6.806 -16.249 1.00 95.94 85 ARG A O 1
ATOM 679 N N . HIS A 1 86 ? 7.693 -4.719 -16.767 1.00 95.88 86 HIS A N 1
ATOM 680 C CA . HIS A 1 86 ? 8.298 -4.695 -18.098 1.00 95.88 86 HIS A CA 1
ATOM 681 C C . HIS A 1 86 ? 9.796 -4.358 -18.072 1.00 95.88 86 HIS A C 1
ATOM 683 O O . HIS A 1 86 ? 10.498 -4.634 -19.045 1.00 95.88 86 HIS A O 1
ATOM 689 N N . ASP A 1 87 ? 10.306 -3.807 -16.966 1.00 96.88 87 ASP A N 1
ATOM 690 C CA . ASP A 1 87 ? 11.737 -3.588 -16.765 1.00 96.88 87 ASP A CA 1
ATOM 691 C C . ASP A 1 87 ? 12.378 -4.831 -16.128 1.00 96.88 87 ASP A C 1
ATOM 693 O O . ASP A 1 87 ? 12.347 -5.041 -14.912 1.00 96.88 87 ASP A O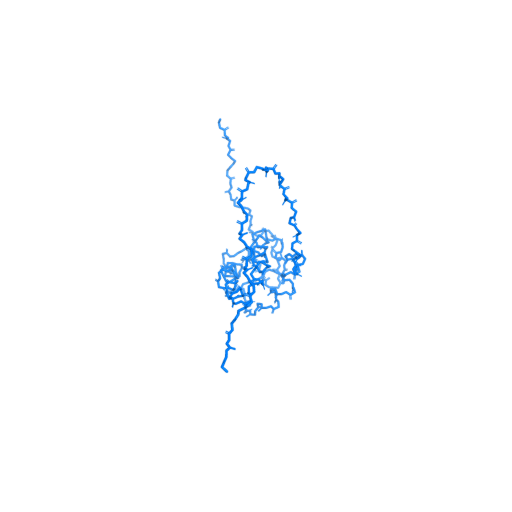 1
ATOM 697 N N . ALA A 1 88 ? 13.001 -5.648 -16.980 1.00 94.38 88 ALA A N 1
ATOM 698 C CA . ALA A 1 88 ? 13.705 -6.863 -16.579 1.00 94.38 88 ALA A CA 1
ATOM 699 C C . ALA A 1 88 ? 15.010 -6.612 -15.798 1.00 94.38 88 ALA A C 1
ATOM 701 O O . ALA A 1 88 ? 15.540 -7.552 -15.205 1.00 94.38 88 ALA A O 1
ATOM 702 N N . ALA A 1 89 ? 15.556 -5.392 -15.809 1.00 97.12 89 ALA A N 1
ATOM 703 C CA . ALA A 1 89 ? 16.804 -5.081 -15.125 1.00 97.12 89 ALA A CA 1
ATOM 704 C C . ALA A 1 89 ? 16.554 -4.732 -13.656 1.00 97.12 89 ALA A C 1
ATOM 706 O O . ALA A 1 89 ? 17.021 -5.440 -12.763 1.00 97.12 89 ALA A O 1
ATOM 707 N N . LEU A 1 90 ? 15.827 -3.640 -13.399 1.00 98.06 90 LEU A N 1
ATOM 708 C CA . LEU A 1 90 ? 15.640 -3.108 -12.046 1.00 98.06 90 LEU A CA 1
ATOM 709 C C . LEU A 1 90 ? 14.170 -2.882 -11.675 1.00 98.06 90 LEU A C 1
ATOM 711 O O . LEU A 1 90 ? 13.894 -2.463 -10.551 1.00 98.06 90 LEU A O 1
ATOM 715 N N . GLY A 1 91 ? 13.221 -3.201 -12.556 1.00 98.25 91 GLY A N 1
ATOM 716 C CA . GLY A 1 91 ? 11.800 -2.927 -12.341 1.00 98.25 91 GLY A CA 1
ATOM 717 C C . GLY A 1 91 ? 11.278 -3.475 -11.018 1.00 98.25 91 GLY A C 1
ATOM 718 O O . GLY A 1 91 ? 10.715 -2.737 -10.211 1.00 98.25 91 GLY A O 1
ATOM 719 N N . MET A 1 92 ? 11.558 -4.747 -10.726 1.00 98.19 92 MET A N 1
ATOM 720 C CA . MET A 1 92 ? 11.074 -5.377 -9.495 1.00 98.19 92 MET A CA 1
ATOM 721 C C . MET A 1 92 ? 11.737 -4.845 -8.222 1.00 98.19 92 MET A C 1
ATOM 723 O O . MET A 1 92 ? 11.057 -4.709 -7.206 1.00 98.19 92 MET A O 1
ATOM 727 N N . THR A 1 93 ? 13.033 -4.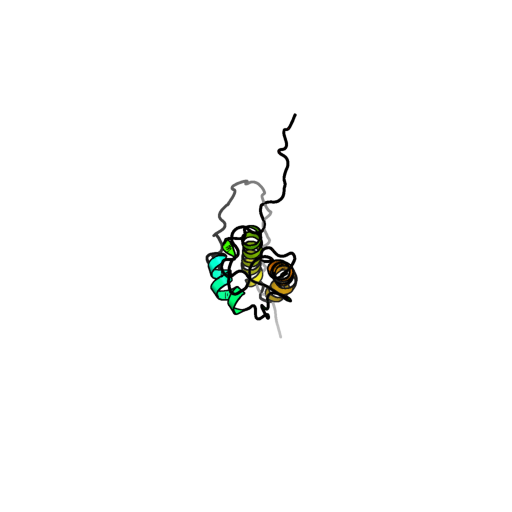517 -8.245 1.00 98.31 93 THR A N 1
ATOM 728 C CA . THR A 1 93 ? 13.686 -3.914 -7.067 1.00 98.31 93 THR A CA 1
ATOM 729 C C . THR A 1 93 ? 13.157 -2.501 -6.813 1.00 98.31 93 THR A C 1
ATOM 731 O O . THR A 1 93 ? 12.819 -2.161 -5.680 1.00 98.31 93 THR A O 1
ATOM 734 N N . THR A 1 94 ? 12.960 -1.720 -7.878 1.00 98.69 94 THR A N 1
ATOM 735 C CA . THR A 1 94 ? 12.319 -0.402 -7.825 1.00 98.69 94 THR A CA 1
ATOM 736 C C . THR A 1 94 ? 10.904 -0.507 -7.268 1.00 98.69 94 THR A C 1
ATOM 738 O O . THR A 1 94 ? 10.554 0.239 -6.356 1.00 98.69 94 THR A O 1
ATOM 741 N N . TRP A 1 95 ? 10.113 -1.476 -7.742 1.00 98.62 95 TRP A N 1
ATOM 742 C CA . TRP A 1 95 ? 8.754 -1.698 -7.258 1.00 98.62 95 TRP A CA 1
ATOM 743 C C . TRP A 1 95 ? 8.721 -1.973 -5.753 1.00 98.62 95 TRP A C 1
ATOM 745 O O . TRP A 1 95 ? 7.966 -1.322 -5.032 1.00 98.62 95 TRP A O 1
ATOM 755 N N . TRP A 1 96 ? 9.577 -2.869 -5.256 1.00 98.56 96 TRP A N 1
ATOM 756 C CA . TRP A 1 96 ? 9.642 -3.171 -3.826 1.00 98.56 96 TRP A CA 1
ATOM 757 C C . TRP A 1 96 ? 10.049 -1.958 -2.987 1.00 98.56 96 TRP A C 1
ATOM 759 O O . TRP A 1 96 ? 9.316 -1.562 -2.081 1.00 98.56 96 TRP A O 1
ATOM 769 N N . ILE A 1 97 ? 11.190 -1.348 -3.315 1.00 98.50 97 ILE A N 1
ATOM 770 C CA . ILE A 1 97 ? 11.819 -0.315 -2.484 1.00 98.50 97 ILE A CA 1
ATOM 771 C C . ILE A 1 97 ? 11.038 1.001 -2.533 1.00 98.50 97 ILE A C 1
ATOM 773 O O . ILE A 1 97 ? 10.871 1.661 -1.507 1.00 98.50 97 ILE A O 1
ATOM 777 N N . GLN A 1 98 ? 10.585 1.412 -3.720 1.00 98.50 98 GLN A N 1
ATOM 778 C CA . GLN A 1 98 ? 9.992 2.737 -3.918 1.00 98.50 98 GLN A CA 1
ATOM 779 C C . GLN A 1 98 ? 8.473 2.746 -3.757 1.00 98.50 98 GLN A C 1
ATOM 781 O O . GLN A 1 98 ? 7.912 3.795 -3.443 1.00 98.50 98 GLN A O 1
ATOM 786 N N . HIS A 1 99 ? 7.806 1.603 -3.942 1.00 98.44 99 HIS A N 1
ATOM 787 C CA . HIS A 1 99 ? 6.346 1.539 -3.949 1.00 98.44 99 HIS A CA 1
ATOM 788 C C . HIS A 1 99 ? 5.810 0.583 -2.881 1.00 98.44 99 HIS A C 1
ATOM 790 O O . HIS A 1 99 ? 5.148 1.030 -1.943 1.00 98.44 99 HIS A O 1
ATOM 796 N N . ALA A 1 100 ? 6.106 -0.715 -2.973 1.00 98.50 100 ALA A N 1
ATOM 797 C CA . ALA A 1 100 ? 5.497 -1.726 -2.112 1.00 98.50 100 ALA A CA 1
ATOM 798 C C . ALA A 1 100 ? 5.788 -1.484 -0.626 1.00 98.50 100 ALA A C 1
ATOM 800 O O . ALA A 1 100 ? 4.852 -1.372 0.166 1.00 98.50 100 ALA A O 1
ATOM 801 N N . ASP A 1 101 ? 7.056 -1.348 -0.235 1.00 98.44 101 ASP A N 1
ATOM 802 C CA . ASP A 1 101 ? 7.429 -1.228 1.175 1.00 98.44 101 ASP A CA 1
ATOM 803 C C . ASP A 1 101 ? 6.855 0.025 1.861 1.00 98.44 101 ASP A C 1
ATOM 805 O O . ASP A 1 101 ? 6.259 -0.123 2.936 1.00 98.44 101 ASP A O 1
ATOM 809 N N . PRO A 1 102 ? 6.931 1.238 1.274 1.00 98.31 102 PRO A N 1
ATOM 810 C CA . PRO A 1 102 ? 6.303 2.426 1.852 1.00 98.31 102 PRO A CA 1
ATOM 811 C C . PRO A 1 102 ? 4.787 2.296 2.035 1.00 98.31 102 PRO A C 1
ATOM 813 O O . PRO A 1 102 ? 4.260 2.669 3.085 1.00 98.31 102 PRO A O 1
ATOM 816 N N . HIS A 1 103 ? 4.076 1.746 1.047 1.00 98.44 103 HIS A N 1
ATOM 817 C CA . HIS A 1 103 ? 2.629 1.555 1.148 1.00 98.44 103 HIS A CA 1
ATOM 818 C C . HIS A 1 103 ? 2.269 0.481 2.175 1.00 98.44 103 HIS A C 1
ATOM 820 O O . HIS A 1 103 ? 1.390 0.711 3.003 1.00 98.44 103 HIS A O 1
ATOM 826 N N . LEU A 1 104 ? 2.957 -0.663 2.162 1.00 98.31 104 LEU A N 1
ATOM 827 C CA . LEU A 1 104 ? 2.711 -1.755 3.101 1.00 98.31 104 LEU A CA 1
ATOM 828 C C . LEU A 1 104 ? 3.030 -1.354 4.542 1.00 98.31 104 LEU A C 1
ATOM 830 O O . LEU A 1 104 ? 2.347 -1.807 5.454 1.00 98.31 104 LEU A O 1
ATOM 834 N N . LYS A 1 105 ? 4.027 -0.487 4.759 1.00 97.94 105 LYS A N 1
ATOM 835 C CA . LYS A 1 105 ? 4.309 0.077 6.084 1.00 97.94 105 LYS A CA 1
ATOM 836 C C . LYS A 1 105 ? 3.096 0.813 6.653 1.00 97.94 105 LYS A C 1
ATOM 838 O O . LYS A 1 105 ? 2.813 0.652 7.830 1.00 97.94 105 LYS A O 1
ATOM 843 N N . ILE A 1 106 ? 2.397 1.603 5.835 1.00 98.25 106 ILE A N 1
ATOM 844 C CA . ILE A 1 106 ? 1.206 2.341 6.277 1.00 98.25 106 ILE A CA 1
ATOM 845 C C . ILE A 1 106 ? -0.015 1.430 6.364 1.00 98.25 106 ILE A C 1
ATOM 847 O O . ILE A 1 106 ? -0.713 1.451 7.369 1.00 98.25 106 ILE A O 1
ATOM 851 N N . LEU A 1 107 ? -0.261 0.612 5.336 1.00 98.00 107 LEU A N 1
ATOM 852 C CA . LEU A 1 107 ? -1.397 -0.314 5.302 1.00 98.00 107 LEU A CA 1
ATOM 853 C C . LEU A 1 107 ? -1.422 -1.218 6.536 1.00 98.00 107 LEU A C 1
ATOM 855 O O . LEU A 1 107 ? -2.483 -1.446 7.104 1.00 98.00 107 LEU A O 1
ATOM 859 N N . MET A 1 108 ? -0.253 -1.711 6.945 1.00 97.81 108 MET A N 1
ATOM 860 C CA . MET A 1 108 ? -0.126 -2.685 8.023 1.00 97.81 108 MET A CA 1
ATOM 861 C C . MET A 1 108 ? 0.179 -2.055 9.387 1.00 97.81 108 MET A C 1
ATOM 863 O O . MET A 1 108 ? 0.365 -2.806 10.340 1.00 97.81 108 MET A O 1
ATOM 867 N N . ASP A 1 109 ? 0.242 -0.720 9.510 1.00 97.50 109 ASP A N 1
ATOM 868 C CA . ASP A 1 109 ? 0.439 -0.052 10.805 1.00 97.50 109 ASP A CA 1
ATOM 869 C C . ASP A 1 109 ? -0.817 -0.265 11.680 1.00 97.50 109 ASP A C 1
ATOM 871 O O . ASP A 1 109 ? -1.885 0.258 11.352 1.00 97.50 109 ASP A O 1
ATOM 875 N N . PRO A 1 110 ? -0.722 -1.000 12.804 1.00 95.69 110 PRO A N 1
ATOM 876 C CA . PRO A 1 110 ? -1.883 -1.334 13.627 1.00 95.69 110 PRO A CA 1
ATOM 877 C C . PRO A 1 110 ? -2.413 -0.150 14.444 1.00 95.69 110 PRO A C 1
ATOM 879 O O . PRO A 1 110 ? -3.449 -0.263 15.087 1.00 95.69 110 PRO A O 1
ATOM 882 N N . ARG A 1 111 ? -1.711 0.987 14.453 1.00 94.56 111 ARG A N 1
ATOM 883 C CA . ARG A 1 111 ? -2.086 2.183 15.215 1.00 94.56 111 ARG A CA 1
ATOM 884 C C . ARG A 1 111 ? -2.574 3.322 14.334 1.00 94.56 111 ARG A C 1
ATOM 886 O O . ARG A 1 111 ? -3.424 4.088 14.771 1.00 94.56 111 ARG A O 1
ATOM 893 N N . GLN A 1 112 ? -1.979 3.483 13.157 1.00 94.38 112 GLN A N 1
ATOM 894 C CA . GLN A 1 112 ? -2.211 4.638 12.279 1.00 94.38 112 GLN A CA 1
ATOM 895 C C . GLN A 1 112 ? -2.678 4.246 10.879 1.00 94.38 112 GLN A C 1
ATOM 897 O O . GLN A 1 112 ? -3.041 5.120 10.097 1.00 94.38 112 GLN A O 1
ATOM 902 N N . GLY A 1 113 ? -2.625 2.958 10.541 1.00 95.56 113 GLY A N 1
ATOM 903 C CA . GLY A 1 113 ? -3.044 2.469 9.240 1.00 95.56 113 GLY A CA 1
ATOM 904 C C . GLY A 1 113 ? -4.565 2.438 9.089 1.00 95.56 113 GLY A C 1
ATOM 905 O O . GLY A 1 113 ? -5.298 2.452 10.082 1.00 95.56 113 GLY A O 1
ATOM 906 N N . PRO A 1 114 ? -5.063 2.306 7.849 1.00 95.44 114 PRO A N 1
ATOM 907 C CA . PRO A 1 1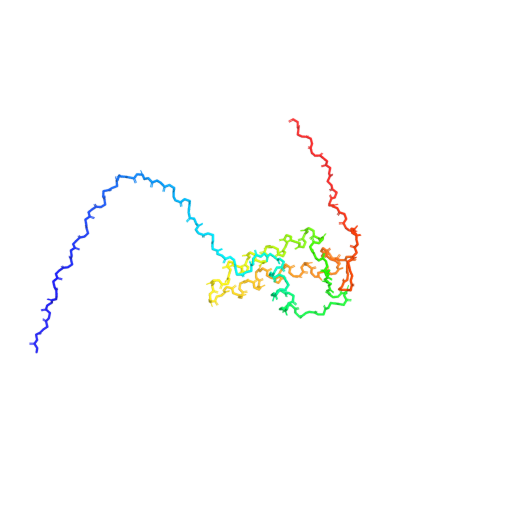14 ? -6.499 2.207 7.581 1.00 95.44 114 PRO A CA 1
ATOM 908 C C . PRO A 1 114 ? -7.145 0.990 8.261 1.00 95.44 114 PRO A C 1
ATOM 910 O O . PRO A 1 114 ? -8.332 0.993 8.557 1.00 95.44 114 PRO A O 1
ATOM 913 N N . PHE A 1 115 ? -6.358 -0.044 8.566 1.00 95.75 115 PHE A N 1
ATOM 914 C CA . PHE A 1 115 ? -6.829 -1.253 9.235 1.00 95.75 115 PHE A CA 1
ATOM 915 C C . PHE A 1 115 ? -6.675 -1.218 10.762 1.00 95.75 115 PHE A C 1
ATOM 917 O O . PHE A 1 115 ? -6.872 -2.253 11.390 1.00 95.75 115 PHE A O 1
ATOM 924 N N . ALA A 1 116 ? -6.331 -0.078 11.376 1.00 94.38 116 ALA A N 1
ATOM 925 C CA . ALA A 1 116 ? -5.974 0.003 12.800 1.00 94.38 116 ALA A CA 1
ATOM 926 C C . ALA A 1 116 ? -7.061 -0.503 13.770 1.00 94.38 116 ALA A C 1
ATOM 928 O O . ALA A 1 116 ? -6.757 -0.942 14.873 1.00 94.38 116 ALA A O 1
ATOM 929 N N . ALA A 1 117 ? -8.331 -0.468 13.364 1.00 92.81 117 ALA A N 1
ATOM 930 C CA . ALA A 1 117 ? -9.445 -0.988 14.157 1.00 92.81 117 ALA A CA 1
ATOM 931 C C . ALA A 1 117 ? -9.883 -2.414 13.763 1.00 92.81 117 ALA A C 1
ATOM 933 O O . ALA A 1 117 ? -10.796 -2.964 14.372 1.00 92.81 117 ALA A O 1
ATOM 934 N N . CYS A 1 118 ? -9.259 -3.012 12.746 1.00 93.44 118 CYS A N 1
ATOM 935 C CA . CYS A 1 118 ? -9.518 -4.378 12.294 1.00 93.44 118 CYS A CA 1
ATOM 936 C C . CYS A 1 118 ? -8.431 -5.341 12.790 1.00 93.44 118 CYS A C 1
ATOM 938 O O . CYS A 1 118 ? -7.344 -4.932 13.205 1.00 93.44 118 CYS A O 1
ATOM 940 N N . SER A 1 119 ? -8.707 -6.637 12.676 1.00 92.06 119 SER A N 1
ATOM 941 C CA . SER A 1 119 ? -7.719 -7.690 12.885 1.00 92.06 119 SER A CA 1
ATOM 942 C C . SER A 1 119 ? -7.715 -8.675 11.711 1.00 92.06 119 SER A C 1
ATOM 944 O O . SER A 1 119 ? -8.657 -8.691 10.909 1.00 92.06 119 SER A O 1
ATOM 946 N N . PRO A 1 120 ? -6.686 -9.529 11.599 1.00 91.56 120 PRO A N 1
ATOM 947 C CA . PRO A 1 120 ? -6.649 -10.584 10.584 1.00 91.56 120 PRO A CA 1
ATOM 948 C C . PRO A 1 120 ? -7.844 -11.541 10.653 1.00 91.56 120 PRO A C 1
ATOM 950 O O . PRO A 1 120 ? -8.228 -12.131 9.646 1.00 91.56 120 PRO A O 1
ATOM 953 N N . GLU A 1 121 ? -8.445 -11.679 11.833 1.00 90.94 121 GLU A N 1
ATOM 954 C CA . GLU A 1 121 ? -9.606 -12.525 12.094 1.00 90.94 121 GLU A CA 1
ATOM 955 C C . GLU A 1 121 ? -10.939 -11.830 11.781 1.00 90.94 121 GLU A C 1
ATOM 957 O O . GLU A 1 121 ? -11.962 -12.512 11.690 1.00 90.94 121 GLU A O 1
ATOM 962 N N . GLY A 1 122 ? -10.970 -10.500 11.616 1.00 89.75 122 GLY A N 1
ATOM 963 C CA . GLY A 1 122 ? -12.235 -9.792 11.441 1.00 89.75 122 GLY A CA 1
ATOM 964 C C . GLY A 1 122 ? -12.152 -8.313 11.066 1.00 89.75 122 GLY A C 1
ATOM 965 O O . GLY A 1 122 ? -11.268 -7.561 11.475 1.00 89.75 122 GLY A O 1
ATOM 966 N N . HIS A 1 123 ? -13.160 -7.884 10.308 1.00 91.44 123 HIS A N 1
ATOM 967 C CA . HIS A 1 123 ? -13.388 -6.489 9.948 1.00 91.44 123 HIS A CA 1
ATOM 968 C C . HIS A 1 123 ? -14.256 -5.789 11.005 1.00 91.44 123 HIS A C 1
ATOM 970 O O . HIS A 1 123 ? -15.373 -6.227 11.286 1.00 91.44 123 HIS A O 1
ATOM 976 N N . ALA A 1 124 ? -13.760 -4.682 11.561 1.00 86.88 124 ALA A N 1
ATOM 977 C CA . ALA A 1 124 ? -14.580 -3.759 12.336 1.00 86.88 124 ALA A CA 1
ATOM 978 C C . ALA A 1 124 ? -15.358 -2.840 11.389 1.00 86.88 124 ALA A C 1
ATOM 980 O O . ALA A 1 124 ? -14.758 -2.187 10.539 1.00 86.88 124 ALA A O 1
ATOM 981 N N . GLN A 1 125 ? -16.677 -2.798 11.554 1.00 74.44 125 GLN A N 1
ATOM 982 C CA . GLN A 1 125 ? -17.582 -1.979 10.746 1.00 74.44 125 GLN A CA 1
ATOM 983 C C . GLN A 1 125 ? -17.434 -0.497 11.114 1.00 74.44 125 GLN A C 1
ATOM 985 O O . GLN A 1 125 ? -17.610 -0.144 12.279 1.00 74.44 125 GLN A O 1
ATOM 990 N N . ASP A 1 126 ? -17.090 0.332 10.126 1.00 66.94 126 ASP A N 1
ATOM 991 C CA . ASP A 1 126 ? -16.983 1.804 10.196 1.00 66.94 126 ASP A CA 1
ATOM 992 C C . ASP A 1 126 ? -16.377 2.404 11.494 1.00 66.94 126 ASP A C 1
ATOM 994 O O . ASP A 1 126 ? -16.989 3.238 12.163 1.00 66.94 126 ASP A O 1
ATOM 998 N N . PRO A 1 127 ? -15.170 1.985 11.915 1.00 70.12 127 PRO A N 1
ATOM 999 C CA . PRO A 1 127 ? -14.574 2.470 13.157 1.00 70.12 127 PRO A CA 1
ATOM 1000 C C . PRO A 1 127 ? -13.915 3.850 13.011 1.00 70.12 127 PRO A C 1
ATOM 1002 O O . PRO A 1 127 ? -13.699 4.536 14.009 1.00 70.12 127 PRO A O 1
ATOM 1005 N N . LEU A 1 128 ? -13.550 4.241 11.786 1.00 77.19 128 LEU A N 1
ATOM 1006 C CA . LEU A 1 128 ? -12.790 5.448 11.474 1.00 77.19 128 LEU A CA 1
ATOM 1007 C C . LEU A 1 128 ? -13.552 6.211 10.386 1.00 77.19 128 LEU A C 1
ATOM 1009 O O . LEU A 1 128 ? -13.322 6.004 9.198 1.00 77.19 128 LEU A O 1
ATOM 1013 N N . GLY A 1 129 ? -14.501 7.050 10.808 1.00 84.19 129 GLY A N 1
ATOM 1014 C CA . GLY A 1 129 ? -15.288 7.885 9.900 1.00 84.19 129 GLY A CA 1
ATOM 1015 C C . GLY A 1 129 ? -14.425 8.834 9.047 1.00 84.19 129 GLY A C 1
ATOM 1016 O O . GLY A 1 129 ? -13.211 8.941 9.248 1.00 84.19 129 GLY A O 1
ATOM 1017 N N . PRO A 1 130 ? -15.033 9.558 8.089 1.00 90.12 130 PRO A N 1
ATOM 1018 C CA . PRO A 1 130 ? -14.301 10.470 7.217 1.00 90.12 130 PRO A CA 1
ATOM 1019 C C . PRO A 1 130 ? -13.595 11.575 8.011 1.00 90.12 130 PRO A C 1
ATOM 1021 O O . PRO A 1 130 ? -13.996 11.927 9.124 1.00 90.12 130 PRO A O 1
ATOM 1024 N N . LEU A 1 131 ? -12.564 12.172 7.405 1.00 92.00 131 LEU A N 1
ATOM 1025 C CA . LEU A 1 131 ? -11.916 13.346 7.984 1.00 92.00 131 LEU A CA 1
ATOM 1026 C C . LEU A 1 131 ? -12.949 14.466 8.206 1.00 92.00 131 LEU A C 1
ATOM 1028 O O . LEU A 1 131 ? -13.776 14.710 7.321 1.00 92.00 131 LEU A O 1
ATOM 1032 N N . PRO A 1 132 ? -12.902 15.169 9.351 1.00 93.38 132 PRO A N 1
ATOM 1033 C CA . PRO A 1 132 ? -13.784 16.299 9.592 1.00 93.38 132 PRO A CA 1
ATOM 1034 C C . PRO A 1 132 ? -13.456 17.418 8.599 1.00 93.38 132 PRO A C 1
ATOM 1036 O O . PRO A 1 132 ? -12.322 17.893 8.537 1.00 93.38 132 PRO A O 1
ATOM 1039 N N . VAL A 1 133 ? -14.455 17.833 7.821 1.00 94.62 133 VAL A N 1
ATOM 1040 C CA . VAL A 1 133 ? -14.347 18.920 6.843 1.00 94.62 133 VAL A CA 1
ATOM 1041 C C . VAL A 1 133 ? -15.493 19.903 7.052 1.00 94.62 133 VAL A C 1
ATOM 1043 O O . VAL A 1 133 ? -16.653 19.505 7.141 1.00 94.62 133 VAL A O 1
ATOM 1046 N N . GLU A 1 134 ? -15.175 21.192 7.143 1.00 94.12 134 GLU A N 1
ATOM 1047 C CA . GLU A 1 134 ? -16.189 22.244 7.077 1.00 94.12 134 GLU A CA 1
ATOM 1048 C C . GLU A 1 134 ? -16.527 22.527 5.604 1.00 94.12 134 GLU A C 1
ATOM 1050 O O . GLU A 1 134 ? -15.616 22.552 4.767 1.00 94.12 134 GLU A O 1
ATOM 1055 N N . PRO A 1 135 ? -17.809 22.729 5.246 1.00 93.06 135 PRO A N 1
ATOM 1056 C CA . PRO A 1 135 ? -18.177 23.130 3.893 1.00 93.06 135 PRO A CA 1
ATOM 1057 C C . PRO A 1 135 ? -17.503 24.452 3.501 1.00 93.06 135 PRO A C 1
ATOM 1059 O O . PRO A 1 135 ? -17.557 25.427 4.248 1.00 93.06 135 PRO A O 1
ATOM 1062 N N . TYR A 1 136 ? -16.893 24.498 2.314 1.00 92.81 136 TYR A N 1
ATOM 1063 C CA . TYR A 1 136 ? -16.380 25.741 1.737 1.00 92.81 136 TYR A CA 1
ATOM 1064 C C . TYR A 1 136 ? -17.453 26.397 0.864 1.00 92.81 136 TY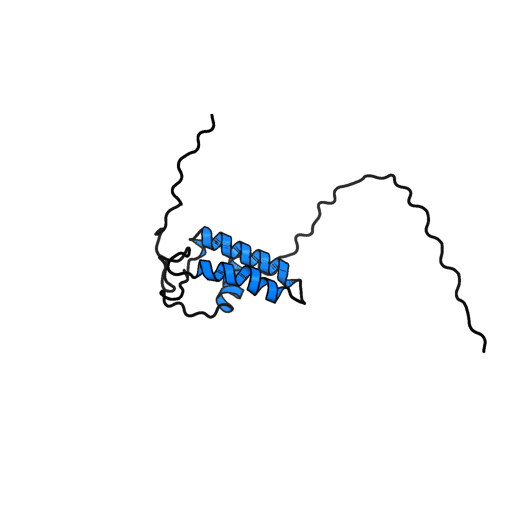R A C 1
ATOM 1066 O O . TYR A 1 136 ? -17.865 25.825 -0.146 1.00 92.81 136 TYR A O 1
ATOM 1074 N N . GLU A 1 137 ? -17.874 27.605 1.235 1.00 92.25 137 GLU A N 1
ATOM 1075 C CA . GLU A 1 137 ? -18.769 28.442 0.432 1.00 92.25 137 GLU A CA 1
ATOM 1076 C C . GLU A 1 137 ? -17.948 29.545 -0.265 1.00 92.25 137 GLU A C 1
ATOM 1078 O O . GLU A 1 137 ? -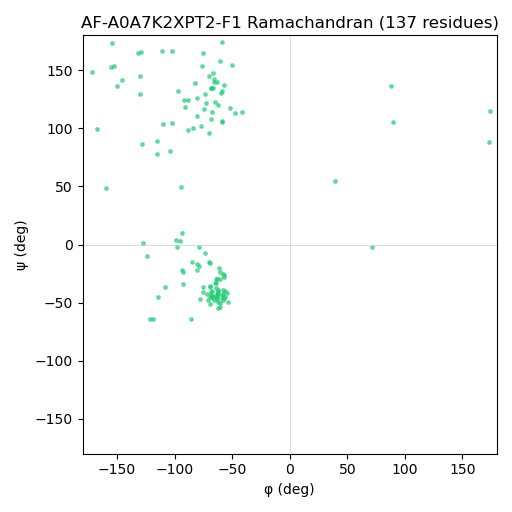17.504 30.486 0.400 1.00 92.25 137 GLU A O 1
ATOM 1083 N N . PRO A 1 138 ? -17.679 29.440 -1.582 1.00 88.06 138 PRO A N 1
ATOM 1084 C CA . PRO A 1 138 ? -16.972 30.491 -2.309 1.00 88.06 138 PRO A CA 1
ATOM 1085 C C . PRO A 1 138 ? -17.833 31.761 -2.425 1.00 88.06 138 PRO A C 1
ATOM 1087 O O . PRO A 1 138 ? -19.013 31.676 -2.763 1.00 88.06 138 PRO A O 1
ATOM 1090 N N . THR A 1 139 ? -17.225 32.924 -2.163 1.00 84.44 139 THR A N 1
ATOM 1091 C CA . THR A 1 139 ? -17.823 34.270 -2.314 1.00 84.44 139 THR A CA 1
ATOM 1092 C C . THR A 1 139 ? -17.909 34.730 -3.759 1.00 84.44 139 THR A C 1
ATOM 1094 O O . THR A 1 139 ? -16.905 34.515 -4.478 1.00 84.44 139 THR A O 1
#

Sequence (139 aa):
MLALYPSPRPEPEPLSTSGTPTQQAGGELAEFYFADVFTFVTDYLAVMIRRPLDGTSATWCPAWWEHPEAGARLSALWLAWEHLRHDAALGMTTWWIQHADPHLKILMDPRQGPFAACSPEGHAQDPLGPLPVEPYEPT

Radius of gyration: 26.11 Å; Cα contacts (8 Å, |Δi|>4): 117; chains: 1; bounding box: 65×49×72 Å

Foldseek 3Di:
DDDDDDDDDDDDDDDDDDDDDDDPPDPPPPCQPQNALVSCCVVPVVVPDDDDFPLAAWFAAPVQVVQPVSRVLSRQLSVLLSVLVVPPPCSVVCSVPVRVVVSRCQCTPLCRHSCVVDHPVHDDPPPDDDDDDDDDDDD

Mean predicted aligned error: 11.51 Å

Secondary structure (DSSP, 8-state):
-----PPPPPPPPP---------------PPPSSSSHHHIIIIIIHHH------SSS----TTGGG-HHHHHHHHHHHHHHHHHTT-TTTHHHHIIIIIIHHHHHHHT-TTTSTTTT-BTTBPPSS-SPPPP-PPP---

pLDDT: mean 84.58, std 20.38, range [36.91, 98.81]